Protein AF-A0A3D5I6E8-F1 (afdb_monomer_lite)

Secondary structure (DSSP, 8-state):
-----------------HHHHHHHHHTT----EEEE-------HHHHTT--TT-----SS-TTSPPEEEETTEE--

Structure (mmCIF, N/CA/C/O backbone):
data_AF-A0A3D5I6E8-F1
#
_entry.id   AF-A0A3D5I6E8-F1
#
loop_
_atom_site.group_PDB
_atom_site.id
_atom_site.type_symbol
_atom_site.label_atom_id
_atom_site.label_alt_id
_atom_site.label_comp_id
_atom_site.label_asym_id
_atom_site.label_entity_id
_atom_site.label_seq_id
_atom_site.pdbx_PDB_ins_code
_atom_site.Cartn_x
_atom_site.Cartn_y
_atom_site.Cartn_z
_atom_site.occupancy
_atom_site.B_iso_or_equiv
_atom_site.auth_seq_id
_atom_site.auth_c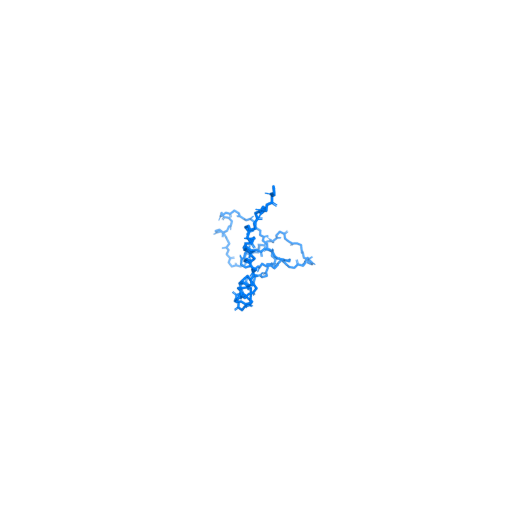omp_id
_atom_site.auth_asym_id
_atom_site.auth_atom_id
_atom_site.pdbx_PDB_model_num
ATOM 1 N N . MET A 1 1 ? 51.269 43.411 -43.929 1.00 47.19 1 MET A N 1
ATOM 2 C CA . MET A 1 1 ? 51.308 41.969 -44.225 1.00 47.19 1 MET A CA 1
ATOM 3 C C . MET A 1 1 ? 50.870 41.288 -42.947 1.00 47.19 1 MET A C 1
ATOM 5 O O . MET A 1 1 ? 51.557 41.434 -41.946 1.00 47.19 1 MET A O 1
ATOM 9 N N . ALA A 1 2 ? 49.640 40.786 -42.948 1.00 53.50 2 ALA A N 1
ATOM 10 C CA . ALA A 1 2 ? 48.990 40.129 -41.824 1.00 53.50 2 ALA A CA 1
ATOM 11 C C . ALA A 1 2 ? 49.160 38.619 -42.002 1.00 53.50 2 ALA A C 1
ATOM 13 O O . ALA A 1 2 ? 48.881 38.131 -43.092 1.00 53.50 2 ALA A O 1
ATOM 14 N N . GLU A 1 3 ? 49.623 37.932 -40.965 1.00 57.31 3 GLU A N 1
ATOM 15 C CA . GLU A 1 3 ? 49.604 36.470 -40.814 1.00 57.31 3 GLU A CA 1
ATOM 16 C C . GLU A 1 3 ? 49.426 36.246 -39.302 1.00 57.31 3 GLU A C 1
ATOM 18 O O . GLU A 1 3 ? 50.375 36.362 -38.534 1.00 57.31 3 GLU A O 1
ATOM 23 N N . ASP A 1 4 ? 48.224 36.482 -38.787 1.00 56.59 4 ASP A N 1
ATOM 24 C CA . ASP A 1 4 ? 47.122 35.524 -38.631 1.00 56.59 4 ASP A CA 1
ATOM 25 C C . ASP A 1 4 ? 47.450 34.395 -37.641 1.00 56.59 4 ASP A C 1
ATOM 27 O O . ASP A 1 4 ? 48.405 33.626 -37.760 1.00 56.59 4 ASP A O 1
ATOM 31 N N . GLU A 1 5 ? 46.644 34.420 -36.594 1.00 65.19 5 GLU A N 1
ATOM 32 C CA . GLU A 1 5 ? 46.661 33.664 -35.363 1.00 65.19 5 GLU A CA 1
ATOM 33 C C . GLU A 1 5 ? 46.177 32.244 -35.655 1.00 65.19 5 GLU A C 1
ATOM 35 O O . GLU A 1 5 ? 45.045 32.048 -36.076 1.00 65.19 5 GLU A O 1
ATOM 40 N N . ASN A 1 6 ? 47.002 31.228 -35.407 1.00 55.25 6 ASN A N 1
ATOM 41 C CA . ASN A 1 6 ? 46.501 29.855 -35.390 1.00 55.25 6 ASN A CA 1
ATOM 42 C C . ASN A 1 6 ? 46.785 29.208 -34.039 1.00 55.25 6 ASN A C 1
ATOM 44 O O . ASN A 1 6 ? 47.589 28.281 -33.901 1.00 55.25 6 ASN A O 1
ATOM 48 N N . VAL A 1 7 ? 46.097 29.738 -33.027 1.00 63.44 7 VAL A N 1
ATOM 49 C CA . VAL A 1 7 ? 45.751 28.989 -31.823 1.00 63.44 7 VAL A CA 1
ATOM 50 C C . VAL A 1 7 ? 44.916 27.804 -32.298 1.00 63.44 7 VAL A C 1
ATOM 52 O O . VAL A 1 7 ? 43.763 27.963 -32.687 1.00 63.44 7 VAL A O 1
ATOM 55 N N . LYS A 1 8 ? 45.513 26.608 -32.322 1.00 59.78 8 LYS A N 1
ATOM 56 C CA . LYS A 1 8 ? 44.748 25.375 -32.524 1.00 59.78 8 LYS A CA 1
ATOM 57 C C . LYS A 1 8 ? 43.643 25.344 -31.464 1.00 59.78 8 LYS A C 1
ATOM 59 O O . LYS A 1 8 ? 43.993 25.352 -30.282 1.00 59.78 8 LYS A O 1
ATOM 64 N N . PRO A 1 9 ? 42.354 25.270 -31.833 1.00 55.59 9 PRO A N 1
ATOM 65 C CA . PRO A 1 9 ? 41.340 24.888 -30.873 1.00 55.59 9 PRO A CA 1
ATOM 66 C C . PRO A 1 9 ? 41.651 23.442 -30.499 1.00 55.59 9 PRO A C 1
ATOM 68 O O . PRO A 1 9 ? 41.515 22.520 -31.305 1.00 55.59 9 PRO A O 1
ATOM 71 N N . GLN A 1 10 ? 42.197 23.264 -29.301 1.00 61.31 10 GLN A N 1
ATOM 72 C CA . GLN A 1 10 ? 42.254 21.965 -28.667 1.00 61.31 10 GLN A CA 1
ATOM 73 C C . GLN A 1 10 ? 40.806 21.658 -28.304 1.00 61.31 10 GLN A C 1
ATOM 75 O O . GLN A 1 10 ? 40.238 22.233 -27.382 1.00 61.31 10 GLN A O 1
ATOM 80 N N . ASP A 1 11 ? 40.186 20.880 -29.181 1.00 49.84 11 ASP A N 1
ATOM 81 C CA . ASP A 1 11 ? 38.828 20.392 -29.063 1.00 49.84 11 ASP A CA 1
ATOM 82 C C . ASP A 1 11 ? 38.789 19.483 -27.828 1.00 49.84 11 ASP A C 1
ATOM 84 O O . ASP A 1 11 ? 39.115 18.296 -27.903 1.00 49.84 11 ASP A O 1
ATOM 88 N N . ASP A 1 12 ? 38.471 20.064 -26.667 1.00 56.97 12 ASP A N 1
ATOM 89 C CA . ASP A 1 12 ? 38.099 19.355 -25.441 1.00 56.97 12 ASP A CA 1
ATOM 90 C C . ASP A 1 12 ? 36.747 18.661 -25.673 1.00 56.97 12 ASP A C 1
ATOM 92 O O . ASP A 1 12 ? 35.736 18.926 -25.023 1.00 56.97 12 ASP A O 1
ATOM 96 N N . THR A 1 13 ? 36.717 17.729 -26.621 1.00 51.19 13 THR A N 1
ATOM 97 C CA . THR A 1 13 ? 35.661 16.731 -26.718 1.00 51.19 13 THR A CA 1
ATOM 98 C C . THR A 1 13 ? 35.971 15.656 -25.690 1.00 51.19 13 THR A C 1
ATOM 100 O O . THR A 1 13 ? 36.373 14.533 -26.003 1.00 51.19 13 THR A O 1
ATOM 103 N N . ALA A 1 14 ? 35.744 16.002 -24.420 1.00 57.34 14 ALA A N 1
ATOM 104 C CA . ALA A 1 14 ? 35.390 15.029 -23.399 1.00 57.34 14 ALA A CA 1
ATOM 105 C C . ALA A 1 14 ? 34.073 14.370 -23.840 1.00 57.34 14 ALA A C 1
ATOM 107 O O . ALA A 1 14 ? 32.982 14.726 -23.404 1.00 57.34 14 ALA A O 1
ATOM 108 N N . THR A 1 15 ? 34.184 13.454 -24.801 1.00 52.38 15 THR A N 1
ATOM 109 C CA . THR A 1 15 ? 33.082 12.622 -25.251 1.00 52.38 15 THR A CA 1
ATOM 110 C C . THR A 1 15 ? 32.839 11.625 -24.136 1.00 52.38 15 THR A C 1
ATOM 112 O O . THR A 1 15 ? 33.612 10.695 -23.913 1.00 52.38 15 THR A O 1
ATOM 115 N N . ASP A 1 16 ? 31.779 11.938 -23.409 1.00 59.72 16 ASP A N 1
ATOM 116 C CA . ASP A 1 16 ? 31.034 11.218 -22.388 1.00 59.72 16 ASP A CA 1
ATOM 117 C C . ASP A 1 16 ? 30.790 9.729 -22.724 1.00 59.72 16 ASP A C 1
ATOM 119 O O . ASP A 1 16 ? 29.679 9.290 -23.005 1.00 59.72 16 ASP A O 1
ATOM 123 N N . GLY A 1 17 ? 31.860 8.932 -22.755 1.00 55.25 17 GLY A N 1
ATOM 124 C CA . GLY A 1 17 ? 31.805 7.475 -22.911 1.00 55.25 17 GLY A CA 1
ATOM 125 C C . GLY A 1 17 ? 31.663 6.730 -21.583 1.00 55.25 17 GLY A C 1
ATOM 126 O O . GLY A 1 17 ? 31.274 5.568 -21.572 1.00 55.25 17 GLY A O 1
ATOM 127 N N . SER A 1 18 ? 31.940 7.388 -20.452 1.00 59.75 18 SER A N 1
ATOM 128 C CA . SER A 1 18 ? 31.880 6.763 -19.125 1.00 59.75 18 SER A CA 1
ATOM 129 C C . SER A 1 18 ? 30.456 6.657 -18.571 1.00 59.75 18 SER A C 1
ATOM 131 O O . SER A 1 18 ? 30.186 5.773 -17.757 1.00 59.75 18 SER A O 1
ATOM 133 N N . GLY A 1 19 ? 29.521 7.506 -19.016 1.00 62.03 19 GLY A N 1
ATOM 134 C CA . GLY A 1 19 ? 28.123 7.443 -18.584 1.00 62.03 19 GLY A CA 1
ATOM 135 C C . GLY A 1 19 ? 27.414 6.153 -19.010 1.00 62.03 19 GLY A C 1
ATOM 136 O O . GLY A 1 19 ? 26.619 5.598 -18.250 1.00 62.03 19 GLY A O 1
ATOM 137 N N . VAL A 1 20 ? 27.741 5.632 -20.197 1.00 67.44 20 VAL A N 1
ATOM 138 C CA . VAL A 1 20 ? 27.096 4.437 -20.769 1.00 67.44 20 VAL A CA 1
ATOM 139 C C . VAL A 1 20 ? 27.566 3.154 -20.078 1.00 67.44 20 VAL A C 1
ATOM 141 O O . VAL A 1 20 ? 26.760 2.264 -19.809 1.00 67.44 20 VAL A O 1
ATOM 144 N N . ASP A 1 21 ? 28.854 3.078 -19.738 1.00 69.94 21 ASP A N 1
ATOM 145 C CA . ASP A 1 21 ? 29.419 1.951 -18.988 1.00 69.94 21 ASP A CA 1
ATOM 146 C C . ASP A 1 21 ? 28.922 1.929 -17.535 1.00 69.94 21 ASP A C 1
ATOM 148 O O . ASP A 1 21 ? 28.638 0.861 -16.989 1.00 69.94 21 ASP A O 1
ATOM 152 N N . ASN A 1 22 ? 28.723 3.105 -16.929 1.00 71.38 22 ASN A N 1
ATOM 153 C CA . ASN A 1 22 ? 28.116 3.218 -15.603 1.00 71.38 22 ASN A CA 1
A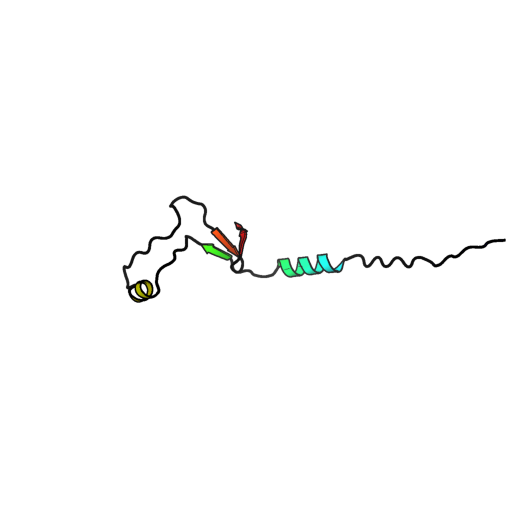TOM 154 C C . ASN A 1 22 ? 26.653 2.745 -15.596 1.00 71.38 22 ASN A C 1
ATOM 156 O O . ASN A 1 22 ? 26.242 2.083 -14.646 1.00 71.38 22 ASN A O 1
ATOM 160 N N . LEU A 1 23 ? 25.876 3.017 -16.653 1.00 77.81 23 LEU A N 1
ATOM 161 C CA . LEU A 1 23 ? 24.499 2.517 -16.772 1.00 77.81 23 LEU A CA 1
ATOM 162 C C . LEU A 1 23 ? 24.443 0.983 -16.835 1.00 77.81 23 LEU A C 1
ATOM 164 O O . LEU A 1 23 ? 23.623 0.381 -16.148 1.00 77.81 23 LEU A O 1
ATOM 168 N N . ARG A 1 24 ? 25.362 0.349 -17.577 1.00 78.00 24 ARG A N 1
ATOM 169 C CA . ARG A 1 24 ? 25.471 -1.122 -17.664 1.00 78.00 24 ARG A CA 1
ATOM 170 C C . ARG A 1 24 ? 25.776 -1.781 -16.319 1.00 78.00 24 ARG A C 1
ATOM 172 O O . ARG A 1 24 ? 25.383 -2.921 -16.082 1.00 78.00 24 ARG A O 1
ATOM 179 N N . LEU A 1 25 ? 26.478 -1.080 -15.428 1.00 76.00 25 LEU A N 1
ATOM 180 C CA . LEU A 1 25 ? 26.727 -1.567 -14.073 1.00 76.00 25 LEU A CA 1
ATOM 181 C C . LEU A 1 25 ? 25.453 -1.516 -13.210 1.00 76.00 25 LEU A C 1
ATOM 183 O O . LEU A 1 25 ? 25.234 -2.412 -12.397 1.00 76.00 25 LEU A O 1
ATOM 187 N N . LEU A 1 26 ? 24.602 -0.502 -13.412 1.00 80.94 26 LEU A N 1
ATOM 188 C CA . LEU A 1 26 ? 23.332 -0.334 -12.693 1.00 80.94 26 LEU A CA 1
ATOM 189 C C . LEU A 1 26 ? 22.255 -1.344 -13.130 1.00 80.94 26 LEU A C 1
ATOM 191 O O . LEU A 1 26 ? 21.362 -1.642 -12.343 1.00 80.94 26 LEU A O 1
ATOM 195 N N . GLU A 1 27 ? 22.347 -1.902 -14.344 1.00 80.81 27 GLU A N 1
ATOM 196 C CA . GLU A 1 27 ? 21.401 -2.905 -14.871 1.00 80.81 27 GLU A CA 1
ATOM 197 C C . GLU A 1 27 ? 21.314 -4.180 -14.016 1.00 80.81 27 GLU A C 1
ATOM 199 O O . GLU A 1 27 ? 20.284 -4.848 -14.016 1.00 80.81 27 GLU A O 1
ATOM 204 N N . ASN A 1 28 ? 22.376 -4.518 -13.277 1.00 83.94 28 ASN A N 1
ATOM 205 C CA . ASN A 1 28 ? 22.450 -5.741 -12.470 1.00 83.94 28 ASN A CA 1
ATOM 206 C C . ASN A 1 28 ? 22.181 -5.502 -10.975 1.00 83.94 28 ASN A C 1
ATOM 208 O O . ASN A 1 28 ? 22.522 -6.347 -10.148 1.00 83.94 28 ASN A O 1
ATOM 212 N N . ILE A 1 29 ? 21.635 -4.341 -10.604 1.00 89.50 29 ILE A N 1
ATOM 213 C CA . ILE A 1 29 ? 21.327 -4.026 -9.207 1.00 89.50 29 ILE A CA 1
ATOM 214 C C . ILE A 1 29 ? 19.951 -4.582 -8.844 1.00 89.50 29 ILE A C 1
ATOM 216 O O . ILE A 1 29 ? 18.942 -4.220 -9.446 1.00 89.50 29 ILE A O 1
ATOM 220 N N . ASP A 1 3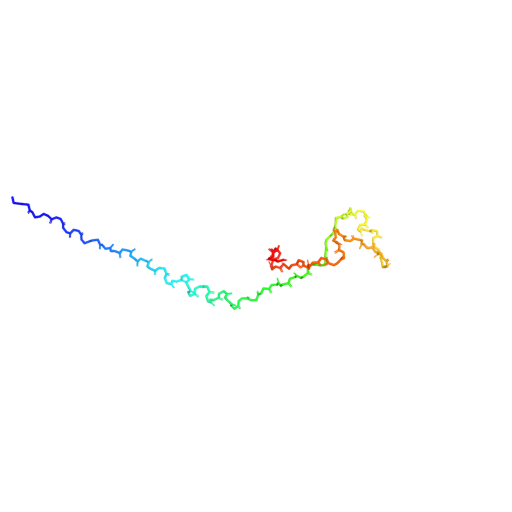0 ? 19.913 -5.411 -7.804 1.00 89.25 30 ASP A N 1
ATOM 221 C CA . ASP A 1 30 ? 18.666 -5.892 -7.219 1.00 89.25 30 ASP A CA 1
ATOM 222 C C . ASP A 1 30 ? 17.886 -4.740 -6.571 1.00 89.25 30 ASP A C 1
ATOM 224 O O . ASP A 1 30 ? 18.428 -3.935 -5.807 1.00 89.25 30 ASP A O 1
ATOM 228 N N . VAL A 1 31 ? 16.582 -4.685 -6.844 1.00 91.44 31 VAL A N 1
ATOM 229 C CA . VAL A 1 31 ? 15.669 -3.685 -6.279 1.00 91.44 31 VAL A CA 1
ATOM 230 C C . VAL A 1 31 ? 14.523 -4.349 -5.529 1.00 91.44 31 VAL A C 1
ATOM 232 O O . VAL A 1 31 ? 14.071 -5.437 -5.884 1.00 91.44 31 VAL A O 1
ATOM 235 N N . ASN A 1 32 ? 14.020 -3.671 -4.495 1.00 92.50 32 ASN A N 1
ATOM 236 C CA . ASN A 1 32 ? 12.840 -4.134 -3.776 1.00 92.50 32 ASN A CA 1
ATOM 237 C C . ASN A 1 32 ? 11.586 -3.667 -4.510 1.00 92.50 32 ASN A C 1
ATOM 239 O O . ASN A 1 32 ? 11.319 -2.464 -4.581 1.00 92.50 32 ASN A O 1
ATOM 243 N N . LEU A 1 33 ? 10.835 -4.635 -5.034 1.00 92.31 33 LEU A N 1
ATOM 244 C CA . LEU A 1 33 ? 9.526 -4.422 -5.631 1.00 92.31 33 LEU A CA 1
ATOM 245 C C . LEU A 1 33 ? 8.440 -4.715 -4.593 1.00 92.31 33 LEU A C 1
ATOM 247 O O . LEU A 1 33 ? 8.339 -5.839 -4.096 1.00 92.31 33 LEU A O 1
ATOM 251 N N . THR A 1 34 ? 7.610 -3.721 -4.301 1.00 91.81 34 THR A N 1
ATOM 252 C CA . THR A 1 34 ? 6.461 -3.847 -3.401 1.00 91.81 34 THR A CA 1
ATOM 253 C C . THR A 1 34 ? 5.188 -3.622 -4.198 1.00 91.81 34 THR A C 1
ATOM 255 O O . THR A 1 34 ? 5.075 -2.637 -4.919 1.00 91.81 34 THR A O 1
ATOM 258 N N . VAL A 1 35 ? 4.221 -4.525 -4.058 1.00 90.50 35 VAL A N 1
ATOM 259 C CA . VAL A 1 35 ? 2.887 -4.370 -4.648 1.00 90.50 35 VAL A CA 1
ATOM 260 C C . VAL A 1 35 ? 1.925 -3.973 -3.536 1.00 90.50 35 VAL A C 1
ATOM 262 O O . VAL A 1 35 ? 1.744 -4.734 -2.581 1.00 90.50 35 VAL A O 1
ATOM 265 N N . GLU A 1 36 ? 1.330 -2.787 -3.636 1.00 89.25 36 GLU A N 1
ATOM 266 C CA . GLU A 1 36 ? 0.417 -2.264 -2.621 1.00 89.25 36 GLU A CA 1
ATOM 267 C C . GLU A 1 36 ? -1.040 -2.567 -2.997 1.00 89.25 36 GLU A C 1
ATOM 269 O O . GLU A 1 36 ? -1.533 -2.209 -4.066 1.00 89.25 36 GLU A O 1
ATOM 274 N N . VAL A 1 37 ? -1.747 -3.267 -2.102 1.00 87.62 37 VAL A N 1
ATOM 275 C CA . VAL A 1 37 ? -3.188 -3.536 -2.263 1.00 87.62 37 VAL A CA 1
ATOM 276 C C . VAL A 1 37 ? -4.015 -2.289 -1.944 1.00 87.62 37 VAL A C 1
ATOM 278 O O . VAL A 1 37 ? -5.066 -2.078 -2.548 1.00 87.62 37 VAL A O 1
ATOM 281 N N . GLY A 1 38 ? -3.534 -1.469 -1.013 1.00 86.94 38 GLY A N 1
ATOM 282 C CA . GLY A 1 38 ? -4.091 -0.179 -0.632 1.00 86.94 38 GLY A CA 1
ATOM 283 C C . GLY A 1 38 ? -3.542 0.275 0.719 1.00 86.94 38 GLY A C 1
ATOM 284 O O . GLY A 1 38 ? -3.040 -0.534 1.505 1.00 86.94 38 GLY A O 1
ATOM 285 N N . SER A 1 39 ? -3.688 1.563 1.000 1.00 89.06 39 SER A N 1
ATOM 286 C CA . SER A 1 39 ? -3.344 2.183 2.278 1.00 89.06 39 SER A CA 1
ATOM 287 C C . SER A 1 39 ? -4.583 2.779 2.937 1.00 89.06 39 SER A C 1
ATOM 289 O O . SER A 1 39 ? -5.617 2.983 2.305 1.00 89.06 39 SER A O 1
ATOM 291 N N . THR A 1 40 ? -4.495 3.009 4.244 1.00 92.56 40 THR A N 1
ATOM 292 C CA . THR A 1 40 ? -5.461 3.8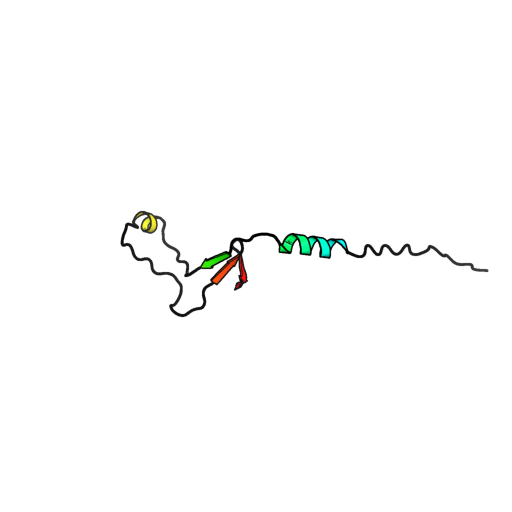35 4.969 1.00 92.56 40 THR A CA 1
ATOM 293 C C . THR A 1 40 ? -4.776 4.547 6.126 1.00 92.56 40 THR A C 1
ATOM 295 O O . THR A 1 40 ? -3.744 4.095 6.636 1.00 92.56 40 THR A O 1
ATOM 298 N N . GLN A 1 41 ? -5.343 5.668 6.562 1.00 93.75 41 GLN A N 1
ATOM 299 C CA . GLN A 1 41 ? -4.859 6.419 7.716 1.00 93.75 41 GLN A CA 1
ATOM 300 C C . GLN A 1 41 ? -5.772 6.198 8.919 1.00 93.75 41 GLN A C 1
ATOM 302 O O . GLN A 1 41 ? -6.927 6.616 8.936 1.00 93.75 41 GLN A O 1
ATOM 307 N N . ILE A 1 42 ? -5.222 5.610 9.982 1.00 94.62 42 ILE A N 1
ATOM 308 C CA . ILE A 1 42 ? -5.925 5.417 11.254 1.00 94.62 42 ILE A CA 1
ATOM 309 C C . ILE A 1 42 ? -5.244 6.185 12.385 1.00 94.62 42 ILE A C 1
ATOM 311 O O . ILE A 1 42 ? -4.039 6.442 12.371 1.00 94.62 42 ILE A O 1
ATOM 315 N N . LYS A 1 43 ? -6.017 6.556 13.410 1.00 95.62 43 LYS A N 1
ATOM 316 C CA . LYS A 1 43 ? -5.459 7.208 14.600 1.00 95.62 43 LYS A CA 1
ATOM 317 C C . LYS A 1 43 ? -4.675 6.189 15.422 1.00 95.62 43 LYS A C 1
ATOM 319 O O . LYS A 1 43 ? -5.091 5.043 15.564 1.00 95.62 43 LYS A O 1
ATOM 324 N N . ILE A 1 44 ? -3.610 6.641 16.086 1.00 95.81 44 ILE A N 1
ATOM 325 C CA . ILE A 1 44 ? -2.776 5.778 16.943 1.00 95.81 44 ILE A CA 1
ATOM 326 C C . ILE A 1 44 ? -3.587 5.041 18.024 1.00 95.81 44 ILE A C 1
ATOM 328 O O . ILE A 1 44 ? -3.295 3.900 18.361 1.00 95.81 44 ILE A O 1
ATOM 332 N N . ARG A 1 45 ? -4.653 5.671 18.539 1.00 94.81 45 ARG A N 1
ATOM 333 C CA . ARG A 1 45 ? -5.576 5.059 19.505 1.00 94.81 45 ARG A CA 1
ATOM 334 C C . ARG A 1 45 ? -6.272 3.827 18.933 1.00 94.81 45 ARG A C 1
ATOM 336 O O . ARG A 1 45 ? -6.461 2.865 19.668 1.00 94.81 45 ARG A O 1
ATOM 343 N N . ASP A 1 46 ? -6.683 3.891 17.674 1.00 92.50 46 ASP A N 1
ATOM 344 C CA . ASP A 1 46 ? -7.425 2.820 17.016 1.00 92.50 46 ASP A CA 1
ATOM 345 C C . ASP A 1 46 ? -6.464 1.696 16.620 1.00 92.50 46 ASP A C 1
ATOM 347 O O . ASP A 1 46 ? -6.781 0.533 16.843 1.00 92.50 46 ASP A O 1
ATOM 351 N N . LEU A 1 47 ? -5.237 2.039 16.203 1.00 94.06 47 LEU A N 1
ATOM 352 C CA . LEU A 1 47 ? -4.155 1.075 15.973 1.00 94.06 47 LEU A CA 1
ATOM 353 C C . LEU A 1 47 ? -3.835 0.245 17.227 1.00 94.06 47 LEU A C 1
ATOM 355 O O . LEU A 1 47 ? -3.733 -0.973 17.150 1.00 94.06 47 LEU A O 1
ATOM 359 N N . LEU A 1 48 ? -3.741 0.881 18.400 1.00 94.69 48 LEU A N 1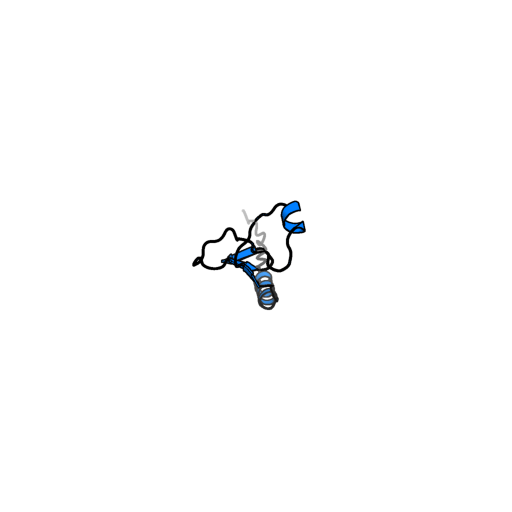
ATOM 360 C CA . LEU A 1 48 ? -3.507 0.185 19.676 1.00 94.69 48 LEU A CA 1
ATOM 361 C C . LEU A 1 48 ? -4.683 -0.697 20.131 1.00 94.69 48 LEU A C 1
ATOM 363 O O . LEU A 1 48 ? -4.531 -1.483 21.063 1.00 94.69 48 LEU A O 1
ATOM 367 N N . ARG A 1 49 ? -5.866 -0.538 19.528 1.00 93.81 49 ARG A N 1
ATOM 368 C CA . ARG A 1 49 ? -7.062 -1.343 19.820 1.00 93.81 49 ARG A CA 1
ATOM 369 C C . ARG A 1 49 ? -7.233 -2.516 18.859 1.00 93.81 49 ARG A C 1
ATOM 371 O O . ARG A 1 49 ? -8.127 -3.332 19.086 1.00 93.81 49 ARG A O 1
ATOM 378 N N . LEU A 1 50 ? -6.411 -2.600 17.813 1.00 94.62 50 LEU A N 1
ATOM 379 C CA . LEU A 1 50 ? -6.435 -3.715 16.879 1.00 94.62 50 LEU A CA 1
ATOM 380 C C . LEU A 1 50 ? -6.034 -4.995 17.605 1.00 94.62 50 LEU A C 1
ATOM 382 O O . LEU A 1 50 ? -4.999 -5.072 18.260 1.00 94.62 50 LEU A O 1
ATOM 386 N N . ASN A 1 51 ? -6.887 -5.998 17.472 1.00 93.38 51 ASN A N 1
ATOM 387 C CA . ASN A 1 51 ? -6.665 -7.350 17.959 1.00 93.38 51 ASN A CA 1
ATOM 388 C C . ASN A 1 51 ? -6.934 -8.346 16.829 1.00 93.38 51 ASN A C 1
ATOM 390 O O . ASN A 1 51 ? -7.448 -7.978 15.768 1.00 93.38 51 ASN A O 1
ATOM 394 N N . GLU A 1 52 ? -6.610 -9.613 17.060 1.00 93.38 52 GLU A N 1
ATOM 395 C CA . GLU A 1 52 ? -6.941 -10.686 16.128 1.00 93.38 52 GLU A CA 1
ATOM 396 C C . GLU A 1 52 ? -8.437 -10.656 15.761 1.00 93.38 52 GLU A C 1
ATOM 398 O O . GLU A 1 52 ? -9.304 -10.509 16.623 1.00 93.38 52 GLU A O 1
ATOM 403 N N . GLY A 1 53 ? -8.731 -10.723 14.461 1.00 93.44 53 GLY A N 1
ATOM 404 C CA . GLY A 1 53 ? -10.091 -10.599 13.926 1.00 93.44 53 GLY A CA 1
ATOM 405 C C . GLY A 1 53 ? -10.556 -9.169 13.627 1.00 93.44 53 GLY A C 1
ATOM 406 O O . GLY A 1 53 ? -11.676 -8.992 13.153 1.00 93.44 53 GLY A O 1
ATOM 407 N N . SER A 1 54 ? -9.727 -8.147 13.859 1.00 92.69 54 SER A N 1
ATOM 408 C CA . SER A 1 54 ? -10.051 -6.773 13.448 1.00 92.69 54 SER A CA 1
ATOM 409 C C . SER A 1 54 ? -9.980 -6.631 11.926 1.00 92.69 54 SER A C 1
ATOM 411 O O . SER A 1 54 ? -8.992 -7.029 11.312 1.00 92.69 54 SER A O 1
ATOM 413 N N . VAL A 1 55 ? -11.010 -6.034 11.324 1.00 92.69 55 VAL A N 1
ATOM 414 C CA . VAL A 1 55 ? -11.071 -5.738 9.885 1.00 92.69 55 VAL A CA 1
ATOM 415 C C . VAL A 1 55 ? -10.807 -4.251 9.679 1.00 92.69 55 VAL A C 1
ATOM 417 O O . VAL A 1 55 ? -11.403 -3.419 10.362 1.00 92.69 55 VAL A O 1
ATOM 420 N N . ILE A 1 56 ? -9.908 -3.930 8.749 1.00 90.94 56 ILE A N 1
ATOM 421 C CA . ILE A 1 56 ? -9.563 -2.558 8.374 1.00 90.94 56 ILE A CA 1
ATOM 422 C C . ILE A 1 56 ? -9.941 -2.372 6.911 1.00 90.94 56 ILE A C 1
ATOM 424 O O . ILE A 1 56 ? -9.508 -3.140 6.052 1.00 90.94 56 ILE A O 1
ATOM 428 N N . GLU A 1 57 ? -10.756 -1.360 6.645 1.00 90.06 57 GLU A N 1
ATOM 429 C CA . GLU A 1 57 ? -11.037 -0.923 5.284 1.00 90.06 57 GLU A CA 1
ATOM 430 C C . GLU A 1 57 ? -9.860 -0.102 4.757 1.00 90.06 57 GLU A C 1
ATOM 432 O O . GLU A 1 57 ? -9.269 0.694 5.484 1.00 90.06 57 GLU A O 1
ATOM 437 N N . LEU A 1 58 ? -9.510 -0.331 3.495 1.00 91.75 58 LEU A N 1
ATOM 438 C CA . LEU A 1 58 ? -8.474 0.415 2.789 1.00 91.75 58 LEU A CA 1
ATOM 439 C C . LEU A 1 58 ? -9.132 1.484 1.915 1.00 91.75 58 LEU A C 1
ATOM 441 O O . LEU A 1 58 ? -10.273 1.316 1.489 1.00 91.75 58 LEU A O 1
ATOM 445 N N . ASP A 1 59 ? -8.397 2.541 1.583 1.00 83.62 59 ASP A N 1
ATOM 446 C CA . ASP A 1 59 ? -8.925 3.696 0.841 1.00 83.62 59 ASP A CA 1
ATOM 447 C C . ASP A 1 59 ? -9.132 3.404 -0.665 1.00 83.62 59 ASP A C 1
ATOM 449 O O . ASP A 1 59 ? -9.405 4.306 -1.456 1.00 83.62 59 ASP A O 1
ATOM 453 N N . ARG A 1 60 ? -8.997 2.138 -1.077 1.00 82.75 60 ARG A N 1
ATOM 454 C CA . ARG A 1 60 ? -8.925 1.701 -2.472 1.00 82.75 60 ARG A CA 1
ATOM 455 C C . ARG A 1 60 ? -10.136 0.868 -2.877 1.00 82.75 60 ARG A C 1
ATOM 457 O O . ARG A 1 60 ? -10.577 -0.008 -2.130 1.00 82.75 60 ARG A O 1
ATOM 464 N N . LEU A 1 61 ? -10.665 1.118 -4.077 1.00 82.56 61 LEU A N 1
ATOM 465 C CA . LEU A 1 61 ? -11.849 0.421 -4.580 1.00 82.56 61 LEU A CA 1
ATOM 466 C C . LEU A 1 61 ? -11.490 -0.952 -5.162 1.00 82.56 61 LEU A C 1
ATOM 468 O O . LEU A 1 61 ? -10.473 -1.144 -5.832 1.00 82.56 61 LEU A O 1
ATOM 472 N N . ALA A 1 62 ? -12.369 -1.930 -4.937 1.00 82.69 62 ALA A N 1
ATOM 473 C CA . ALA A 1 62 ? -12.212 -3.259 -5.511 1.00 82.69 62 ALA A CA 1
ATOM 474 C C . ALA A 1 62 ? -12.301 -3.203 -7.046 1.00 82.69 62 ALA A C 1
ATOM 476 O O . ALA A 1 62 ? -13.274 -2.696 -7.602 1.00 82.69 62 ALA A O 1
ATOM 477 N N . GLY A 1 63 ? -11.302 -3.775 -7.722 1.00 83.06 63 GLY A N 1
ATOM 478 C CA . GLY A 1 63 ? -11.229 -3.830 -9.186 1.00 83.06 63 GLY A CA 1
ATOM 479 C C . GLY A 1 63 ? -10.272 -2.819 -9.822 1.00 83.06 63 GLY A C 1
ATOM 480 O O . GLY A 1 63 ? -10.047 -2.895 -11.027 1.00 83.06 63 GLY A O 1
ATOM 481 N N . GLU A 1 64 ? -9.673 -1.920 -9.041 1.00 84.88 64 GLU A N 1
ATOM 482 C CA . GLU A 1 64 ? -8.615 -1.029 -9.527 1.00 84.88 64 GLU A CA 1
ATOM 483 C C . GLU A 1 64 ? -7.269 -1.782 -9.692 1.00 84.88 64 GLU A C 1
ATOM 485 O O . GLU A 1 64 ? -7.017 -2.764 -8.974 1.00 84.88 64 GLU A O 1
ATOM 490 N N . PRO A 1 65 ? -6.376 -1.353 -10.609 1.00 85.00 65 PRO A N 1
ATOM 491 C CA . PRO A 1 65 ? -5.039 -1.940 -10.809 1.00 85.00 65 PRO A CA 1
ATOM 492 C C . PRO A 1 65 ? -4.064 -1.567 -9.681 1.00 85.00 65 PRO A C 1
ATOM 494 O O . PRO A 1 65 ? -4.050 -0.410 -9.268 1.00 85.00 65 PRO A O 1
ATOM 497 N N . LEU A 1 66 ? -3.337 -2.550 -9.127 1.00 87.44 66 LEU A N 1
ATOM 498 C CA . LEU A 1 66 ? -2.489 -2.380 -7.929 1.00 87.44 66 LEU A CA 1
ATOM 499 C C . LEU A 1 66 ? -1.314 -1.436 -8.192 1.00 87.44 66 LEU A C 1
ATOM 501 O O . LEU A 1 66 ? -0.705 -1.533 -9.256 1.00 87.44 66 LEU A O 1
ATOM 505 N N . ASP A 1 67 ? -0.961 -0.626 -7.193 1.00 86.81 67 ASP A N 1
ATOM 506 C CA . ASP A 1 67 ? 0.206 0.249 -7.273 1.00 86.81 67 ASP A CA 1
ATOM 507 C C . ASP A 1 67 ? 1.486 -0.567 -7.083 1.00 86.81 67 ASP A C 1
ATOM 509 O O . ASP A 1 67 ? 1.594 -1.416 -6.183 1.00 86.81 67 ASP A O 1
ATOM 513 N N . ILE A 1 68 ? 2.476 -0.303 -7.931 1.00 88.56 68 ILE A N 1
ATOM 514 C CA . ILE A 1 68 ? 3.783 -0.952 -7.863 1.00 88.56 68 ILE A CA 1
ATOM 515 C C . ILE A 1 68 ? 4.821 0.075 -7.425 1.00 88.56 68 ILE A C 1
ATOM 517 O O . ILE A 1 68 ? 5.027 1.110 -8.066 1.00 88.56 68 ILE A O 1
ATOM 521 N N . LEU A 1 69 ? 5.515 -0.242 -6.334 1.00 90.88 69 LEU A N 1
ATOM 522 C CA . LEU A 1 69 ? 6.565 0.582 -5.765 1.00 90.88 69 LEU A CA 1
ATOM 523 C C . LEU A 1 69 ? 7.927 -0.084 -5.949 1.00 90.88 69 LEU A C 1
ATOM 525 O O . LEU A 1 69 ? 8.100 -1.266 -5.651 1.00 90.88 69 LEU A O 1
ATOM 529 N N . VAL A 1 70 ? 8.919 0.702 -6.359 1.00 92.94 70 VAL A N 1
ATOM 530 C CA . VAL A 1 70 ? 10.335 0.319 -6.365 1.00 92.94 70 VAL A CA 1
ATOM 531 C C . VAL A 1 70 ? 11.069 1.206 -5.374 1.00 92.94 70 VAL A C 1
ATOM 533 O O . VAL A 1 70 ? 11.061 2.424 -5.525 1.00 92.94 70 VAL A O 1
ATOM 536 N N . ASN A 1 71 ? 11.689 0.622 -4.343 1.00 90.12 71 ASN A N 1
ATOM 537 C CA . ASN A 1 71 ? 12.395 1.377 -3.292 1.00 90.12 71 ASN A CA 1
ATOM 538 C C . ASN A 1 71 ? 11.569 2.566 -2.740 1.00 90.12 71 ASN A C 1
ATOM 540 O O . ASN A 1 71 ? 12.079 3.675 -2.591 1.00 90.12 71 ASN A O 1
ATOM 544 N N . ASN A 1 72 ? 10.277 2.330 -2.474 1.00 83.88 72 ASN A N 1
ATOM 545 C CA . ASN A 1 72 ? 9.297 3.318 -1.992 1.00 83.88 72 ASN A CA 1
ATOM 546 C C . ASN A 1 72 ? 8.899 4.427 -2.987 1.00 83.88 72 ASN A C 1
ATOM 548 O O . ASN A 1 72 ? 8.227 5.379 -2.592 1.00 83.88 72 ASN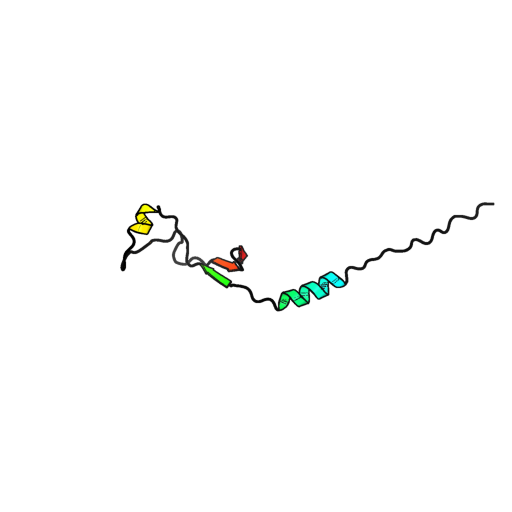 A O 1
ATOM 552 N N . MET A 1 73 ? 9.252 4.304 -4.266 1.00 85.38 73 MET A N 1
ATOM 553 C CA . MET A 1 73 ? 8.790 5.190 -5.335 1.00 85.38 73 MET A CA 1
ATOM 554 C C . MET A 1 73 ? 7.724 4.492 -6.183 1.00 85.38 73 MET A C 1
ATOM 556 O O . MET A 1 73 ? 7.957 3.379 -6.647 1.00 85.38 73 MET A O 1
ATOM 560 N N . ILE A 1 74 ? 6.576 5.143 -6.397 1.00 83.00 74 ILE A N 1
ATOM 561 C CA . ILE A 1 74 ? 5.511 4.635 -7.276 1.00 83.00 74 ILE A CA 1
ATOM 562 C C . ILE A 1 74 ? 5.992 4.706 -8.724 1.00 83.00 74 ILE A C 1
ATOM 564 O O . ILE A 1 74 ? 6.453 5.761 -9.169 1.00 83.00 74 ILE A O 1
ATOM 568 N N . ILE A 1 75 ? 5.879 3.592 -9.443 1.00 86.44 75 ILE A N 1
ATOM 569 C CA . ILE A 1 75 ? 6.284 3.501 -10.851 1.00 86.44 75 ILE A CA 1
ATOM 570 C C . ILE A 1 75 ? 5.129 3.168 -11.799 1.00 86.44 75 ILE A C 1
ATOM 572 O O . ILE A 1 75 ? 5.236 3.484 -12.985 1.00 86.44 75 ILE A O 1
ATOM 576 N N . ALA A 1 76 ? 4.059 2.538 -11.307 1.00 75.88 76 ALA A N 1
ATOM 577 C CA . ALA A 1 76 ? 2.920 2.098 -12.106 1.00 75.88 76 ALA A CA 1
ATOM 578 C C . ALA A 1 76 ? 1.668 1.943 -11.248 1.00 75.88 76 ALA A C 1
ATOM 580 O O . ALA A 1 76 ? 1.835 1.517 -10.079 1.00 75.88 76 ALA A O 1
#

Sequence (76 aa):
MAEDENVKPQDDTATDGSGVDNLRLLENIDVNLTVEVGSTQIKIRDLLRLNEGSVIELDRLAGEPLDILVNNMIIA

Radius of gyration: 28.5 Å; chains: 1; bounding box: 64×53×64 Å

pLDDT: mean 79.83, std 14.67, range [47.19, 95.81]

Foldseek 3Di:
DDDDDPPPPPPPCPPPPVVVVVVVVVVPDDWDKDWAPAADDDDPVVVVVDDPPDDDDGPDDPPDDIFIDTPNHTDD